Protein AF-A0A821NH03-F1 (afdb_monomer_lite)

Secondary structure (DSSP, 8-state):
-GGGEEEHHHHHHTT--HHHHHHTT--HHHHHHHHHHHHHTTT---TTSTT-EEE---TTEESTTS-EE--S-TT--HHHHHHHHHHTSPP-SS-------TTS----

pLDDT: mean 79.72, std 14.91, range [41.53, 97.06]

Radius of gyration: 18.98 Å; chains: 1; bounding box: 43×34×48 Å

Foldseek 3Di:
DVVFKDALQRCVVVVHALVVLVQQAHDPVLSVLSNVCNVCVVPDDDPPRRRDMQGRNHPQFYDRNSPDGDPDDRPADPVRVVCVVCVPPDPPPPDDPPPQPPPDDDDD

Sequence (108 aa):
MEDRRFSFKMLYEQNITSRQLLQWSATIDLAERYQIYIEHVEHLVSSLDDEELFYNCSWPWFGPFCQFSLDIPPDMSFSDIVTHTFRSKPLIVDGAMVTCYVHLQCGT

Structure (mmCIF, N/CA/C/O backbone):
data_AF-A0A821NH03-F1
#
_entry.id   AF-A0A821NH03-F1
#
loop_
_atom_site.group_PDB
_atom_site.id
_atom_site.type_symbol
_atom_site.label_atom_id
_atom_site.label_alt_id
_atom_site.label_comp_id
_atom_site.label_asym_id
_atom_site.label_entity_id
_atom_site.label_seq_id
_atom_site.pdbx_PDB_ins_code
_atom_site.Cartn_x
_atom_site.Cartn_y
_atom_site.Cartn_z
_atom_site.occupancy
_atom_site.B_iso_or_equiv
_atom_site.auth_seq_id
_atom_site.auth_comp_id
_atom_site.auth_asym_id
_atom_site.auth_atom_id
_atom_site.pdbx_PDB_model_num
ATOM 1 N N . MET A 1 1 ? -14.054 -2.233 -8.198 1.00 47.62 1 MET A N 1
ATOM 2 C CA . MET A 1 1 ? -13.019 -1.363 -7.587 1.00 47.62 1 MET A CA 1
ATOM 3 C C . MET A 1 1 ? -13.347 -1.012 -6.139 1.00 47.62 1 MET A C 1
ATOM 5 O O . MET A 1 1 ? -12.405 -0.822 -5.386 1.00 47.62 1 MET A O 1
ATOM 9 N N . GLU A 1 2 ? -14.620 -0.979 -5.722 1.00 57.25 2 GLU A N 1
ATOM 10 C CA . GLU A 1 2 ? -14.986 -0.747 -4.311 1.00 57.25 2 GLU A CA 1
ATOM 11 C C . GLU A 1 2 ? -14.517 -1.843 -3.342 1.00 57.25 2 GLU A C 1
ATOM 13 O O . GLU A 1 2 ? -14.162 -1.511 -2.218 1.00 57.25 2 GLU A 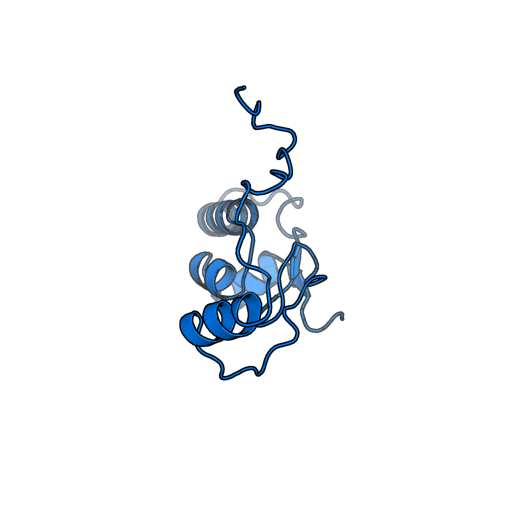O 1
ATOM 18 N N . ASP A 1 3 ? -14.368 -3.096 -3.788 1.00 67.56 3 ASP A N 1
ATOM 19 C CA . ASP A 1 3 ? -13.949 -4.229 -2.935 1.00 67.56 3 ASP A CA 1
ATOM 20 C C . ASP A 1 3 ? -12.517 -4.153 -2.365 1.00 67.56 3 ASP A C 1
ATOM 22 O O . ASP A 1 3 ? -12.097 -5.047 -1.636 1.00 67.56 3 ASP A O 1
ATOM 26 N N . ARG A 1 4 ? -11.729 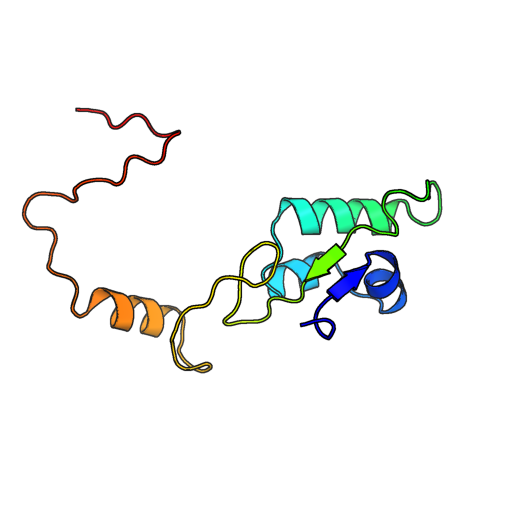-3.126 -2.710 1.00 84.06 4 ARG A N 1
ATOM 27 C CA . ARG A 1 4 ? -10.366 -2.932 -2.175 1.00 84.06 4 ARG A CA 1
ATOM 28 C C . ARG A 1 4 ? -10.222 -1.672 -1.332 1.00 84.06 4 ARG A C 1
ATOM 30 O O . ARG A 1 4 ? -9.104 -1.353 -0.947 1.00 84.06 4 ARG A O 1
ATOM 37 N N . ARG A 1 5 ? -11.308 -0.939 -1.095 1.00 92.50 5 ARG A N 1
ATOM 38 C CA . ARG A 1 5 ? -11.294 0.334 -0.376 1.00 92.50 5 ARG A CA 1
ATOM 39 C C . ARG A 1 5 ? -11.660 0.100 1.085 1.00 92.50 5 ARG A C 1
ATOM 41 O O . ARG A 1 5 ? -12.728 -0.429 1.370 1.00 92.50 5 ARG A O 1
ATOM 48 N N . PHE A 1 6 ? -10.808 0.558 1.987 1.00 93.38 6 PHE A N 1
ATOM 49 C CA . PHE A 1 6 ? -10.997 0.458 3.428 1.00 93.38 6 PHE A CA 1
ATOM 50 C C . PHE A 1 6 ? -10.776 1.826 4.056 1.00 93.38 6 PHE A C 1
ATOM 52 O O . PHE A 1 6 ? -9.869 2.541 3.641 1.00 93.38 6 PHE A O 1
ATOM 59 N N . SER A 1 7 ? -11.579 2.190 5.051 1.00 93.56 7 SER A N 1
ATOM 60 C CA . SER A 1 7 ? -11.240 3.321 5.913 1.00 93.56 7 SER A CA 1
ATOM 61 C C . SER A 1 7 ? -10.309 2.878 7.043 1.00 93.56 7 SER A C 1
ATOM 63 O O . SER A 1 7 ? -10.234 1.684 7.358 1.00 93.56 7 SER A O 1
ATOM 65 N N . PHE A 1 8 ? -9.623 3.820 7.688 1.00 93.12 8 PHE A N 1
ATOM 66 C CA . PHE A 1 8 ? -8.798 3.526 8.866 1.00 93.12 8 PHE A CA 1
ATOM 67 C C . PHE A 1 8 ? -9.598 2.844 9.976 1.00 93.12 8 PHE A C 1
ATOM 69 O O . PHE A 1 8 ? -9.142 1.847 10.537 1.00 93.12 8 PHE A O 1
ATOM 76 N N . LYS A 1 9 ? -10.841 3.279 10.201 1.00 91.75 9 LYS A N 1
ATOM 77 C CA . LYS A 1 9 ? -11.752 2.621 11.138 1.00 91.75 9 LYS A CA 1
ATOM 78 C C . LYS A 1 9 ? -12.008 1.153 10.783 1.00 91.75 9 LYS A C 1
ATOM 80 O O . LYS A 1 9 ? -11.888 0.287 11.644 1.00 91.75 9 LYS A O 1
ATOM 85 N N . MET A 1 10 ? -12.308 0.855 9.514 1.00 93.00 10 MET A N 1
ATOM 86 C CA . MET A 1 10 ? -12.536 -0.527 9.067 1.00 93.00 10 MET A CA 1
ATOM 87 C C . MET A 1 10 ? -11.300 -1.409 9.261 1.00 93.00 10 MET A C 1
ATOM 89 O O . MET A 1 10 ? -11.430 -2.573 9.636 1.00 93.00 10 MET A O 1
ATOM 93 N N . LEU A 1 11 ? -10.110 -0.870 8.984 1.00 94.19 11 LEU A N 1
ATOM 94 C CA . LEU A 1 11 ? -8.845 -1.577 9.182 1.00 94.19 11 LEU A CA 1
ATOM 95 C C . LEU A 1 11 ? -8.590 -1.852 10.669 1.00 94.19 11 LEU A C 1
ATOM 97 O O . LEU A 1 11 ? -8.198 -2.965 11.027 1.00 94.19 11 LEU A O 1
ATOM 101 N N . TYR A 1 12 ? -8.866 -0.870 11.526 1.00 93.44 12 TYR A N 1
ATOM 102 C CA . TYR A 1 12 ? -8.685 -0.979 12.968 1.00 93.44 12 TYR A CA 1
ATOM 103 C C . TYR A 1 12 ? -9.635 -2.008 13.587 1.00 93.44 12 TYR A C 1
ATOM 105 O O . TYR A 1 12 ? -9.190 -2.898 14.307 1.00 93.44 12 TYR A O 1
ATOM 113 N N . GLU A 1 13 ? -10.922 -1.970 13.225 1.00 93.25 13 GLU A N 1
ATOM 114 C CA . GLU A 1 13 ? -11.927 -2.956 13.657 1.00 93.25 13 GLU A CA 1
ATOM 115 C C . GLU A 1 13 ? -11.565 -4.392 13.230 1.00 93.25 13 GLU A C 1
ATOM 117 O O . GLU A 1 13 ? -11.940 -5.363 13.889 1.00 93.25 13 GLU A O 1
ATOM 122 N N . GLN A 1 14 ? -10.795 -4.536 12.148 1.00 95.19 14 GLN A N 1
ATOM 123 C CA . GLN A 1 14 ? -10.281 -5.814 11.648 1.00 95.19 14 GLN A CA 1
ATOM 124 C C . GLN A 1 14 ? -8.918 -6.209 12.242 1.00 95.19 14 GLN A C 1
ATOM 126 O O . GLN A 1 14 ? -8.351 -7.225 11.837 1.00 95.19 14 GLN A O 1
ATOM 131 N N . ASN A 1 15 ? -8.390 -5.449 13.208 1.00 96.25 15 ASN A N 1
ATOM 132 C CA . ASN A 1 15 ? -7.063 -5.640 13.805 1.00 96.25 15 ASN A CA 1
ATOM 133 C C . ASN A 1 15 ? -5.922 -5.646 12.773 1.00 96.25 15 ASN A C 1
ATOM 135 O O . ASN A 1 15 ? -4.928 -6.361 12.928 1.00 96.25 15 ASN A O 1
ATOM 139 N N . ILE A 1 16 ? -6.062 -4.865 11.700 1.00 96.19 16 ILE A N 1
ATOM 140 C CA . ILE A 1 16 ? -5.002 -4.703 10.711 1.00 96.19 16 ILE A CA 1
ATOM 141 C C . ILE A 1 16 ? -3.940 -3.757 11.262 1.00 96.19 16 ILE A C 1
ATOM 143 O O . ILE A 1 16 ? -4.239 -2.688 11.786 1.00 96.19 16 ILE A O 1
ATOM 147 N N . THR A 1 17 ? -2.678 -4.133 11.108 1.00 96.75 17 THR A N 1
ATOM 148 C CA . THR A 1 17 ? -1.520 -3.336 11.527 1.00 96.75 17 THR A CA 1
ATOM 149 C C . THR A 1 17 ? -0.995 -2.460 10.390 1.00 96.75 17 THR A C 1
ATOM 151 O O . THR A 1 17 ? -1.091 -2.819 9.215 1.00 96.75 17 THR A O 1
ATOM 154 N N . SER A 1 18 ? -0.338 -1.347 10.723 1.00 96.00 18 SER A N 1
ATOM 155 C CA . SER A 1 18 ? 0.404 -0.512 9.759 1.00 96.00 18 SER A CA 1
ATOM 156 C C . SER A 1 18 ? 1.428 -1.308 8.939 1.00 96.00 18 SER A C 1
ATOM 158 O O . SER A 1 18 ? 1.607 -1.075 7.743 1.00 96.00 18 SER A O 1
ATOM 160 N N . ARG A 1 19 ? 2.038 -2.337 9.537 1.00 97.06 19 ARG A N 1
ATOM 161 C CA . ARG A 1 19 ? 2.942 -3.258 8.838 1.00 97.06 19 ARG A CA 1
ATOM 162 C C . ARG A 1 19 ? 2.246 -4.050 7.729 1.00 97.06 19 ARG A C 1
ATOM 164 O O . ARG A 1 19 ? 2.860 -4.282 6.690 1.00 97.06 19 ARG A O 1
ATOM 171 N N . GLN A 1 20 ? 0.996 -4.469 7.926 1.00 95.88 20 GLN A N 1
ATOM 172 C CA . GLN A 1 20 ? 0.233 -5.164 6.883 1.00 95.88 20 GLN A CA 1
ATOM 173 C C . GLN A 1 20 ? -0.089 -4.233 5.711 1.00 95.88 20 GLN A C 1
ATOM 175 O O . GLN A 1 20 ? 0.003 -4.665 4.567 1.00 95.88 20 GLN A O 1
ATOM 180 N N . LEU A 1 21 ? -0.361 -2.948 5.964 1.00 95.12 21 LEU A N 1
ATOM 181 C CA . LEU A 1 21 ? -0.547 -1.957 4.895 1.00 95.12 21 LEU A CA 1
ATOM 182 C C . LEU A 1 21 ? 0.702 -1.861 4.007 1.00 95.12 21 LEU A C 1
ATOM 184 O O . LEU A 1 21 ? 0.582 -1.883 2.784 1.00 95.12 21 LEU A O 1
ATOM 188 N N . LEU A 1 22 ? 1.900 -1.842 4.600 1.00 93.38 22 LEU A N 1
ATOM 189 C CA . LEU A 1 22 ? 3.160 -1.860 3.842 1.00 93.38 22 LEU A CA 1
ATOM 190 C C . LEU A 1 22 ? 3.321 -3.138 3.003 1.00 93.38 22 LEU A C 1
ATOM 192 O O . LEU A 1 22 ? 3.794 -3.078 1.870 1.00 93.38 22 LEU A O 1
ATOM 196 N N . GLN A 1 23 ? 2.904 -4.295 3.526 1.00 92.25 23 GLN A N 1
ATOM 197 C CA . GLN A 1 23 ? 2.907 -5.557 2.771 1.00 92.25 23 GLN A CA 1
ATOM 198 C C . GLN A 1 23 ? 1.910 -5.550 1.603 1.00 92.25 23 GLN A C 1
ATOM 200 O O . GLN A 1 23 ? 2.114 -6.252 0.617 1.00 92.25 23 GLN A O 1
ATOM 205 N N . TRP A 1 24 ? 0.855 -4.744 1.701 1.00 92.56 24 TRP A N 1
ATOM 206 C CA . TRP A 1 24 ? -0.135 -4.503 0.650 1.00 92.56 24 TRP A CA 1
ATOM 207 C C . TRP A 1 24 ? 0.184 -3.268 -0.201 1.00 92.56 24 TRP A C 1
ATOM 209 O O . TRP A 1 24 ? -0.713 -2.665 -0.792 1.00 92.56 24 TRP A O 1
ATOM 219 N N . SER A 1 25 ? 1.463 -2.895 -0.259 1.00 91.06 25 SER A N 1
ATOM 220 C CA . SER A 1 25 ? 1.989 -1.831 -1.116 1.00 91.06 25 SER A CA 1
ATOM 221 C C . SER A 1 25 ? 1.437 -0.428 -0.816 1.00 91.06 25 SER A C 1
ATOM 223 O O . SER A 1 25 ? 1.412 0.425 -1.708 1.00 91.06 25 SER A O 1
ATOM 225 N N . ALA A 1 26 ? 1.005 -0.162 0.423 1.00 92.12 26 ALA A N 1
ATOM 226 C CA . ALA A 1 26 ? 0.720 1.200 0.875 1.00 92.12 26 ALA A CA 1
ATOM 227 C C . ALA A 1 26 ? 1.977 2.080 0.805 1.00 92.12 26 ALA A C 1
ATOM 229 O O . ALA A 1 26 ? 3.104 1.601 0.957 1.00 92.12 26 ALA A O 1
ATOM 230 N N . THR A 1 27 ? 1.788 3.390 0.633 1.00 91.69 27 THR A N 1
ATOM 231 C CA . THR A 1 27 ? 2.887 4.345 0.816 1.00 91.69 27 THR A CA 1
ATOM 232 C C . THR A 1 27 ? 3.302 4.402 2.286 1.00 91.69 27 THR A C 1
ATOM 234 O O . THR A 1 27 ? 2.482 4.176 3.178 1.00 91.69 27 THR A O 1
ATOM 237 N N . ILE A 1 28 ? 4.573 4.735 2.533 1.00 93.44 28 ILE A N 1
ATOM 238 C CA . ILE A 1 28 ? 5.109 4.898 3.893 1.00 93.44 28 ILE A CA 1
ATOM 239 C C . ILE A 1 28 ? 4.275 5.929 4.658 1.00 93.44 28 ILE A C 1
ATOM 241 O O . ILE A 1 28 ? 3.745 5.601 5.713 1.00 93.44 28 ILE A O 1
ATOM 245 N N . ASP A 1 29 ? 4.035 7.099 4.061 1.00 93.19 29 ASP A N 1
ATOM 246 C CA . ASP A 1 29 ? 3.243 8.166 4.679 1.00 93.19 29 ASP A CA 1
ATOM 247 C C . ASP A 1 29 ? 1.837 7.703 5.109 1.00 93.19 29 ASP A C 1
ATOM 249 O O . ASP A 1 29 ? 1.336 8.126 6.148 1.00 93.19 29 ASP A O 1
ATOM 253 N N . LEU A 1 30 ? 1.172 6.848 4.317 1.00 93.25 30 LEU A N 1
ATOM 254 C CA . LEU A 1 30 ? -0.164 6.335 4.647 1.00 93.25 30 LEU A CA 1
ATOM 255 C C . LEU A 1 30 ? -0.103 5.335 5.807 1.00 93.25 30 LEU A C 1
ATOM 257 O O . LEU A 1 30 ? -0.939 5.377 6.706 1.00 93.25 30 LEU A O 1
ATOM 261 N N . ALA A 1 31 ? 0.889 4.443 5.796 1.00 95.19 31 ALA A N 1
ATOM 262 C CA . ALA A 1 31 ? 1.089 3.483 6.875 1.00 95.19 31 ALA A CA 1
ATOM 263 C C . ALA A 1 31 ? 1.452 4.177 8.199 1.00 95.19 31 ALA A C 1
ATOM 265 O O . ALA A 1 31 ? 0.984 3.752 9.254 1.00 95.19 31 ALA A O 1
ATOM 266 N N . GLU A 1 32 ? 2.238 5.255 8.148 1.00 94.69 32 GLU A N 1
ATOM 267 C CA . GLU A 1 32 ? 2.580 6.083 9.308 1.00 94.69 32 GLU A CA 1
ATOM 268 C C . GLU A 1 32 ? 1.355 6.808 9.872 1.00 94.69 32 GLU A C 1
ATOM 270 O O . GLU A 1 32 ? 1.114 6.742 11.076 1.00 94.69 32 GLU A O 1
ATOM 275 N N . ARG A 1 33 ? 0.525 7.428 9.024 1.00 93.19 33 ARG A N 1
ATOM 276 C CA . ARG A 1 33 ? -0.740 8.035 9.477 1.00 93.19 33 ARG A CA 1
ATOM 277 C C . ARG A 1 33 ? -1.681 7.012 10.099 1.00 93.19 33 ARG A C 1
ATOM 279 O O . ARG A 1 33 ? -2.263 7.281 11.145 1.00 93.19 33 ARG A O 1
ATOM 286 N N . TYR A 1 34 ? -1.771 5.816 9.521 1.00 94.19 34 TYR A N 1
ATOM 287 C CA . TYR A 1 34 ? -2.563 4.742 10.110 1.00 94.19 34 TYR A CA 1
ATOM 288 C C . TYR A 1 34 ? -1.993 4.258 11.455 1.00 94.19 34 TYR A C 1
ATOM 290 O O . TYR A 1 34 ? -2.750 3.957 12.374 1.00 94.19 34 TYR A O 1
ATOM 298 N N . GLN A 1 35 ? -0.666 4.226 11.620 1.00 94.94 35 GLN A N 1
ATOM 299 C CA . GLN A 1 35 ? -0.045 3.929 12.915 1.00 94.94 35 GLN A CA 1
ATOM 300 C C . GLN A 1 35 ? -0.410 4.988 13.966 1.00 94.94 35 GLN A C 1
ATOM 302 O O . GLN A 1 35 ? -0.805 4.631 15.075 1.00 94.94 35 GLN A O 1
ATOM 307 N N . ILE A 1 36 ? -0.344 6.272 13.600 1.00 92.44 36 ILE A N 1
ATOM 308 C CA . ILE A 1 36 ? -0.767 7.382 14.465 1.00 92.44 36 ILE A CA 1
ATOM 309 C C . ILE A 1 36 ? -2.247 7.229 14.835 1.00 92.44 36 ILE A C 1
ATOM 311 O O . ILE A 1 36 ? -2.587 7.364 16.009 1.00 92.44 36 ILE A O 1
ATOM 315 N N . TYR A 1 37 ? -3.109 6.890 13.870 1.00 91.50 37 TYR A N 1
ATOM 316 C CA . TYR A 1 37 ? -4.527 6.619 14.111 1.00 91.50 37 TYR A CA 1
ATOM 317 C C . TYR A 1 37 ? -4.720 5.526 15.170 1.00 91.50 37 TYR A C 1
ATOM 319 O O . TYR A 1 37 ? -5.386 5.770 16.172 1.00 91.50 37 TYR A O 1
ATOM 327 N N . ILE A 1 38 ? -4.081 4.359 15.005 1.00 92.38 38 ILE A N 1
ATOM 328 C CA . ILE A 1 38 ? -4.161 3.243 15.965 1.00 92.38 38 ILE A CA 1
ATOM 329 C C . ILE A 1 38 ? -3.761 3.690 17.382 1.00 92.38 38 ILE A C 1
ATOM 331 O O . ILE A 1 38 ? -4.409 3.307 18.352 1.00 92.38 38 ILE A O 1
ATOM 335 N N . GLU A 1 39 ? -2.700 4.490 17.510 1.00 91.00 39 GLU A N 1
ATOM 336 C CA . GLU A 1 39 ? -2.166 4.942 18.804 1.00 91.00 39 GLU A CA 1
ATOM 337 C C . GLU A 1 39 ? -3.059 5.970 19.517 1.00 91.00 39 GLU A C 1
ATOM 339 O O . GLU A 1 39 ? -3.007 6.080 20.742 1.00 91.00 39 GLU A O 1
ATOM 344 N N . HIS A 1 40 ? -3.880 6.717 18.773 1.00 86.56 40 HIS A N 1
ATOM 345 C CA . HIS A 1 40 ? -4.650 7.849 19.301 1.00 86.56 40 HIS A CA 1
ATOM 346 C C . HIS A 1 40 ? -6.170 7.643 19.259 1.00 86.56 40 HIS A C 1
ATOM 348 O O . HIS A 1 40 ? -6.903 8.482 19.790 1.00 86.56 40 HIS A O 1
ATOM 354 N N . VAL A 1 41 ? -6.654 6.529 18.697 1.00 78.94 41 VAL A N 1
ATOM 355 C CA . VAL A 1 41 ? -8.089 6.243 18.515 1.00 78.94 41 VAL A CA 1
ATOM 356 C C . VAL A 1 41 ? -8.891 6.252 19.826 1.00 78.94 41 VAL A C 1
ATOM 358 O O . VAL A 1 41 ? -10.065 6.609 19.836 1.00 78.94 41 VAL A O 1
ATOM 361 N N . GLU A 1 42 ? -8.267 5.929 20.963 1.00 70.12 42 GLU A N 1
ATOM 362 C CA . GLU A 1 42 ? -8.930 5.956 22.279 1.00 70.12 42 GLU A CA 1
ATOM 363 C C . GLU A 1 42 ? -8.983 7.360 22.909 1.00 70.12 42 GLU A C 1
ATOM 365 O O . GLU A 1 42 ? -9.785 7.609 23.812 1.00 70.12 42 GLU A O 1
ATOM 370 N N . HIS A 1 43 ? -8.140 8.289 22.449 1.00 66.75 43 HIS A N 1
ATOM 371 C CA . HIS A 1 43 ? -7.904 9.568 23.120 1.00 66.75 43 HIS A CA 1
ATOM 372 C C . HIS A 1 43 ? -8.345 10.793 22.311 1.00 66.75 43 HIS A C 1
ATOM 374 O O . HIS A 1 43 ? -8.724 11.800 22.911 1.00 66.75 43 HIS A O 1
ATOM 380 N N . LEU A 1 44 ? -8.312 10.736 20.976 1.00 60.03 44 LEU A N 1
ATOM 381 C CA . LEU A 1 44 ? -8.531 11.886 20.096 1.00 60.03 44 LEU A CA 1
ATOM 382 C C . LEU A 1 44 ? -9.031 11.427 18.719 1.00 60.03 44 LEU A C 1
ATOM 384 O O . LEU A 1 44 ? -8.261 11.377 17.767 1.00 60.03 44 LEU A O 1
ATOM 388 N N . VAL A 1 45 ? -10.327 11.152 18.569 1.00 55.66 45 VAL A N 1
ATOM 389 C CA . VAL A 1 45 ? -10.916 11.017 17.227 1.00 55.66 45 VAL A CA 1
ATOM 390 C C . VAL A 1 45 ? -11.737 12.260 16.936 1.00 55.66 45 VAL A C 1
ATOM 392 O O . VAL A 1 45 ? -12.931 12.348 17.219 1.00 55.66 45 VAL A O 1
ATOM 395 N N . SER A 1 46 ? -11.061 13.268 16.386 1.00 53.75 46 SER A N 1
ATOM 396 C CA . SER A 1 46 ? -11.755 14.190 15.495 1.00 53.75 46 SER A CA 1
ATOM 397 C C . SER A 1 46 ? -12.116 13.395 14.239 1.00 53.75 46 SER A C 1
ATOM 399 O O . SER A 1 46 ? -11.299 12.627 13.739 1.00 53.75 46 SER A O 1
ATOM 401 N N . SER A 1 47 ? -13.330 13.573 13.733 1.00 56.69 47 SER A N 1
ATOM 402 C CA . SER A 1 47 ? -13.948 12.828 12.625 1.00 56.69 47 SER A CA 1
ATOM 403 C C . SER A 1 47 ? -13.212 12.870 11.272 1.00 56.69 47 SER A C 1
ATOM 405 O O . SER A 1 47 ? -13.781 12.455 10.269 1.00 56.69 47 SER A O 1
ATOM 407 N N . LEU A 1 48 ? -12.011 13.447 11.197 1.00 56.78 48 LEU A N 1
ATOM 408 C CA . LEU A 1 48 ? -11.271 13.662 9.953 1.00 56.78 48 LEU A CA 1
ATOM 409 C C . LEU A 1 48 ? -10.402 12.460 9.552 1.00 56.78 48 LEU A C 1
ATOM 411 O O . LEU A 1 48 ? -10.314 12.182 8.361 1.00 56.78 48 LEU A O 1
ATOM 415 N N . ASP A 1 49 ? -9.825 11.727 10.511 1.00 62.19 49 ASP A N 1
ATOM 416 C CA . ASP A 1 49 ? -8.939 10.584 10.216 1.00 62.19 49 ASP A CA 1
ATOM 417 C C . ASP A 1 49 ? -9.703 9.255 10.058 1.00 62.19 49 ASP A C 1
ATOM 419 O O . ASP A 1 49 ? -9.231 8.340 9.386 1.00 62.19 49 ASP A O 1
ATOM 423 N N . ASP A 1 50 ? -10.919 9.155 10.609 1.00 66.62 50 ASP A N 1
ATOM 424 C CA . ASP A 1 50 ? -11.784 7.969 10.475 1.00 66.62 50 ASP A CA 1
ATOM 425 C C . ASP A 1 50 ? -12.136 7.647 9.015 1.00 66.62 50 ASP A C 1
ATOM 427 O O . ASP A 1 50 ? -12.351 6.483 8.666 1.00 66.62 50 ASP A O 1
ATOM 431 N N . GLU A 1 51 ? -12.198 8.681 8.174 1.00 75.88 51 GLU A N 1
ATOM 432 C CA . GLU A 1 51 ? -12.576 8.606 6.762 1.00 75.88 51 GLU A CA 1
ATOM 433 C C . GLU A 1 51 ? -11.354 8.540 5.831 1.00 75.88 51 GLU A C 1
ATOM 435 O O . GLU A 1 51 ? -11.524 8.494 4.609 1.00 75.88 51 GLU A O 1
ATOM 440 N N . GLU A 1 52 ? -10.118 8.525 6.360 1.00 88.75 52 GLU A N 1
ATOM 441 C CA . GLU A 1 52 ? -8.944 8.343 5.506 1.00 88.75 52 GLU A CA 1
ATOM 442 C C . GLU A 1 52 ? -8.984 6.953 4.855 1.00 88.75 52 GLU A C 1
ATOM 444 O O . GLU A 1 52 ? -9.208 5.923 5.500 1.00 88.75 52 GLU A O 1
ATOM 449 N N . LEU A 1 53 ? -8.808 6.942 3.531 1.00 92.12 53 LEU A N 1
ATOM 450 C CA . LEU A 1 53 ? -9.006 5.766 2.699 1.00 92.12 53 LEU A CA 1
ATOM 451 C C . LEU A 1 53 ? -7.681 5.098 2.347 1.00 92.12 53 LEU A C 1
ATOM 453 O O . LEU A 1 53 ? -6.753 5.714 1.826 1.00 92.12 53 LEU A O 1
ATOM 457 N N . PHE A 1 54 ? -7.666 3.786 2.516 1.00 93.12 54 PHE A N 1
ATOM 458 C CA . PHE A 1 54 ? -6.648 2.879 2.029 1.00 93.12 54 PHE A CA 1
ATOM 459 C C . PHE A 1 54 ? -7.213 2.012 0.901 1.00 93.12 54 PHE A C 1
ATOM 461 O O . PHE A 1 54 ? -8.322 1.480 0.992 1.00 93.12 54 PHE A O 1
ATOM 468 N N . TYR A 1 55 ? -6.421 1.832 -0.155 1.00 94.00 55 TYR A N 1
ATOM 469 C CA . TYR A 1 55 ? -6.698 0.860 -1.204 1.00 94.00 55 TYR A CA 1
ATOM 470 C C . TYR A 1 55 ? -5.745 -0.323 -1.054 1.00 94.00 55 TYR A C 1
ATOM 472 O O . TYR A 1 55 ? -4.531 -0.153 -1.129 1.00 94.00 55 TYR A O 1
ATOM 480 N N . ASN A 1 56 ? -6.285 -1.528 -0.864 1.00 92.81 56 ASN A N 1
ATOM 481 C CA . ASN A 1 56 ? -5.485 -2.745 -0.789 1.00 92.81 56 ASN A CA 1
ATOM 482 C C . ASN A 1 56 ? -4.908 -3.079 -2.170 1.00 92.81 56 ASN A C 1
ATOM 484 O O . ASN A 1 56 ? -5.551 -3.719 -3.011 1.00 92.81 56 ASN A O 1
ATOM 488 N N . CYS A 1 57 ? -3.674 -2.630 -2.382 1.00 88.94 57 CYS A N 1
ATOM 489 C CA . CYS A 1 57 ? -2.884 -2.866 -3.578 1.00 88.94 57 CYS A CA 1
ATOM 490 C C . CYS A 1 57 ? -1.940 -4.043 -3.355 1.00 88.94 57 CYS A C 1
ATOM 492 O O . CYS A 1 57 ? -0.724 -3.948 -3.513 1.00 88.94 57 CYS A O 1
ATOM 494 N N . SER A 1 58 ? -2.512 -5.183 -2.972 1.00 86.19 58 SER A N 1
ATOM 495 C CA . SER A 1 58 ? -1.753 -6.426 -2.964 1.00 86.19 58 SER A CA 1
ATOM 496 C C . SER A 1 58 ? -1.160 -6.685 -4.350 1.00 86.19 58 SER A C 1
ATOM 498 O O . SER A 1 58 ? -1.753 -6.360 -5.388 1.00 86.19 58 SER A O 1
ATOM 500 N N . TRP A 1 59 ? 0.035 -7.267 -4.337 1.00 81.31 59 TRP A N 1
ATOM 501 C CA . TRP A 1 59 ? 0.804 -7.609 -5.524 1.00 81.31 59 TRP A CA 1
ATOM 502 C C . TRP A 1 59 ? -0.077 -8.272 -6.611 1.00 81.31 59 TRP A C 1
ATOM 504 O O . TRP A 1 59 ? -0.870 -9.155 -6.271 1.00 81.31 59 TRP A O 1
ATOM 514 N N . PRO A 1 60 ? 0.002 -7.859 -7.897 1.00 84.25 60 PRO A N 1
ATOM 515 C CA . PRO A 1 60 ? 1.011 -6.992 -8.516 1.00 84.25 60 PRO A CA 1
ATOM 516 C C . PRO A 1 60 ? 0.680 -5.497 -8.592 1.00 84.25 60 PRO A C 1
ATOM 518 O O . PRO A 1 60 ? 1.342 -4.758 -9.323 1.00 84.25 60 PRO A O 1
ATOM 521 N N . TRP A 1 61 ? -0.353 -5.042 -7.884 1.00 87.75 61 TRP A N 1
ATOM 522 C CA . TRP A 1 61 ? -0.821 -3.662 -7.979 1.00 8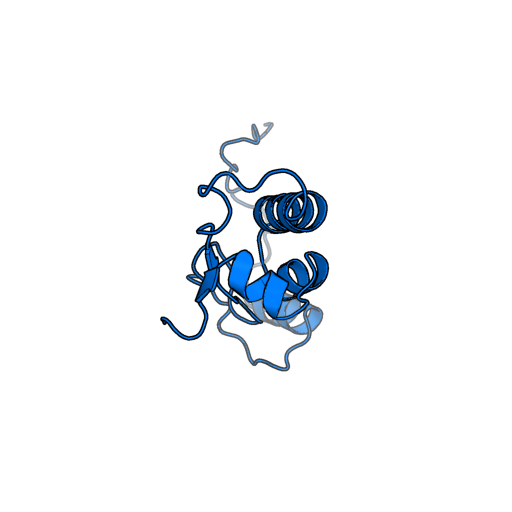7.75 61 TRP A CA 1
ATOM 523 C C . TRP A 1 61 ? -0.082 -2.739 -7.012 1.00 87.75 61 TRP A C 1
ATOM 525 O O . TRP A 1 61 ? 0.323 -3.154 -5.935 1.00 87.75 61 TRP A O 1
ATOM 535 N N . PHE A 1 62 ? 0.074 -1.471 -7.378 1.00 87.12 62 PHE A N 1
ATOM 536 C CA . PHE A 1 62 ? 0.662 -0.446 -6.522 1.00 87.12 62 PHE A CA 1
ATOM 537 C C . PHE A 1 62 ? 0.170 0.958 -6.899 1.00 87.12 62 PHE A C 1
ATOM 539 O O . PHE A 1 62 ? -0.482 1.173 -7.926 1.00 87.12 62 PHE A O 1
ATOM 546 N N . GLY A 1 63 ? 0.494 1.925 -6.042 1.00 86.44 63 GLY A N 1
ATOM 547 C CA . GLY A 1 63 ? 0.092 3.323 -6.169 1.00 86.44 63 GLY A CA 1
ATOM 548 C C . GLY A 1 63 ? -1.114 3.686 -5.290 1.00 86.44 63 GLY A C 1
ATOM 549 O O . GLY A 1 63 ? -1.804 2.793 -4.804 1.00 86.44 63 GLY A O 1
ATOM 550 N N . PRO A 1 64 ? -1.387 4.992 -5.092 1.00 85.81 64 PRO A N 1
ATOM 551 C CA . PRO A 1 64 ? -2.433 5.483 -4.184 1.00 85.81 64 PRO A CA 1
ATOM 552 C C . PRO A 1 64 ? -3.838 4.895 -4.388 1.00 85.81 64 PRO A C 1
ATOM 554 O O . PRO A 1 64 ? -4.620 4.827 -3.447 1.00 85.81 64 PRO A O 1
ATOM 557 N N . PHE A 1 65 ? -4.157 4.474 -5.612 1.00 90.00 65 PHE A N 1
ATOM 558 C CA . PHE A 1 65 ? -5.453 3.926 -6.015 1.00 90.00 65 PHE A CA 1
ATOM 559 C C . PHE A 1 65 ? -5.310 2.564 -6.709 1.00 90.00 65 PHE A C 1
ATOM 561 O O . PHE A 1 65 ? -6.171 2.176 -7.499 1.00 90.00 65 PHE A O 1
ATOM 568 N N . CYS A 1 66 ? -4.201 1.853 -6.471 1.00 89.88 66 CYS A N 1
ATOM 569 C CA . CYS A 1 66 ? -3.839 0.621 -7.178 1.00 89.88 66 CYS A CA 1
ATOM 570 C C . CYS A 1 66 ? -3.829 0.783 -8.707 1.00 89.88 66 CYS A C 1
ATOM 572 O O . CYS A 1 66 ? -4.201 -0.136 -9.434 1.00 89.88 66 CYS A O 1
ATOM 574 N N . GLN A 1 67 ? -3.470 1.970 -9.201 1.00 89.06 67 GLN A N 1
ATOM 575 C CA . GLN A 1 67 ? -3.585 2.314 -10.618 1.00 89.06 67 GLN A CA 1
ATOM 576 C C . GLN A 1 67 ? -2.433 1.784 -11.479 1.00 89.06 67 GLN A C 1
ATOM 578 O O . GLN A 1 67 ? -2.504 1.855 -12.704 1.00 89.06 67 GLN A O 1
ATOM 583 N N . PHE A 1 68 ? -1.370 1.279 -10.855 1.00 86.56 68 PHE A N 1
ATOM 584 C CA . PHE A 1 68 ? -0.217 0.725 -11.548 1.00 86.56 68 PHE A CA 1
ATOM 585 C C . PHE A 1 68 ? -0.092 -0.764 -11.248 1.00 86.56 68 PHE A C 1
ATOM 587 O O . PHE A 1 68 ? -0.379 -1.211 -10.139 1.00 86.56 68 PHE A O 1
ATOM 594 N N . SER A 1 69 ? 0.362 -1.528 -12.231 1.00 85.75 69 SER A N 1
ATOM 595 C CA . SER A 1 69 ? 0.760 -2.919 -12.062 1.00 85.75 69 SER A CA 1
ATOM 596 C C . SER A 1 69 ? 1.928 -3.236 -12.972 1.00 85.75 69 SER A C 1
ATOM 598 O O . SER A 1 69 ? 2.200 -2.531 -13.947 1.00 85.75 69 SER A O 1
ATOM 600 N N . LEU A 1 70 ? 2.637 -4.301 -12.628 1.00 77.81 70 LEU A N 1
ATOM 601 C CA . LEU A 1 70 ? 3.583 -4.918 -13.537 1.00 77.81 70 LEU A CA 1
ATOM 602 C C . LEU A 1 70 ? 2.848 -6.044 -14.280 1.00 77.81 70 LEU A C 1
ATOM 604 O O . LEU A 1 70 ? 2.203 -6.882 -13.649 1.00 77.81 70 LEU A O 1
ATOM 608 N N . ASP A 1 71 ? 2.930 -6.046 -15.612 1.00 75.94 71 ASP A N 1
ATOM 609 C CA . ASP A 1 71 ? 2.377 -7.107 -16.466 1.00 75.94 71 ASP A CA 1
ATOM 610 C C . ASP A 1 71 ? 3.315 -8.320 -16.456 1.00 75.94 71 ASP A C 1
ATOM 612 O O . ASP A 1 71 ? 4.138 -8.528 -17.346 1.00 75.94 71 ASP A O 1
ATOM 616 N N . ILE A 1 72 ? 3.272 -9.055 -15.350 1.00 75.19 72 ILE A N 1
ATOM 617 C CA . ILE A 1 72 ? 4.159 -10.178 -15.058 1.00 75.19 72 ILE A CA 1
ATOM 618 C C . ILE A 1 72 ? 3.385 -11.295 -14.355 1.00 75.19 72 ILE A C 1
ATOM 620 O O . ILE A 1 72 ? 2.418 -11.024 -13.638 1.00 75.19 72 ILE A O 1
ATOM 624 N N . PRO A 1 73 ? 3.812 -12.560 -14.523 1.00 77.44 73 PRO A N 1
ATOM 625 C CA . PRO A 1 73 ? 3.202 -13.684 -13.828 1.00 77.44 73 PRO A CA 1
ATOM 626 C C . PRO A 1 73 ? 3.226 -13.496 -12.300 1.00 77.44 73 PRO A C 1
ATOM 628 O O . PRO A 1 73 ? 4.253 -13.070 -11.763 1.00 77.44 73 PRO A O 1
ATOM 631 N N . PRO A 1 74 ? 2.138 -13.845 -11.589 1.00 71.38 74 PRO A N 1
ATOM 632 C CA . PRO A 1 74 ? 1.992 -13.590 -10.151 1.00 71.38 74 PRO A CA 1
ATOM 633 C C . PRO A 1 74 ? 3.046 -14.306 -9.296 1.00 71.38 74 PRO A C 1
ATOM 635 O O . PRO A 1 74 ? 3.423 -13.802 -8.241 1.00 71.38 74 PRO A O 1
ATOM 638 N N . ASP A 1 75 ? 3.560 -15.436 -9.784 1.00 80.31 75 ASP A N 1
ATOM 639 C CA . ASP A 1 75 ? 4.482 -16.313 -9.053 1.00 80.31 75 ASP A CA 1
ATOM 640 C C . ASP A 1 75 ? 5.961 -16.034 -9.380 1.00 80.31 75 ASP A C 1
ATOM 642 O O . ASP A 1 75 ? 6.855 -16.782 -8.982 1.00 80.31 75 ASP A O 1
ATOM 646 N N . MET A 1 76 ? 6.237 -14.978 -10.150 1.00 82.31 76 MET A N 1
ATOM 647 C CA . MET A 1 76 ? 7.590 -14.632 -10.567 1.00 82.31 76 MET A CA 1
ATOM 648 C C . MET A 1 76 ? 8.359 -13.990 -9.404 1.00 82.31 76 MET A C 1
ATOM 650 O O . MET A 1 76 ? 7.889 -13.034 -8.785 1.00 82.31 76 MET A O 1
ATOM 654 N N . SER A 1 77 ? 9.565 -14.488 -9.107 1.00 83.75 77 SER A N 1
ATOM 655 C CA . SER A 1 77 ? 10.403 -13.879 -8.071 1.00 83.75 77 SER A CA 1
ATOM 656 C C . SER A 1 77 ? 10.843 -12.472 -8.484 1.00 83.75 77 SER A C 1
ATOM 658 O O . SER A 1 77 ? 10.979 -12.179 -9.671 1.00 83.75 77 SER A O 1
ATOM 660 N N . PHE A 1 78 ? 11.156 -11.600 -7.521 1.00 79.00 78 PHE A N 1
ATOM 661 C CA . PHE A 1 78 ? 11.703 -10.272 -7.832 1.00 79.00 78 PHE A CA 1
ATOM 662 C C . PHE A 1 78 ? 12.938 -10.340 -8.751 1.00 79.00 78 PHE A C 1
ATOM 664 O O . PHE A 1 78 ? 13.060 -9.555 -9.688 1.00 79.00 78 PHE A O 1
ATOM 671 N N . SER A 1 79 ? 13.820 -11.321 -8.535 1.00 84.25 79 SER A N 1
ATOM 672 C CA . SER A 1 79 ? 15.000 -11.542 -9.382 1.00 84.25 79 SER A CA 1
ATOM 673 C C . SER A 1 79 ? 14.622 -11.888 -10.825 1.00 84.25 79 SER A C 1
ATOM 675 O O . SER A 1 79 ? 15.234 -11.387 -11.773 1.00 84.25 79 SER A O 1
ATOM 677 N N . ASP A 1 80 ? 13.600 -12.722 -11.004 1.00 86.38 80 ASP A N 1
ATOM 678 C CA . ASP A 1 80 ? 13.105 -13.101 -12.325 1.00 86.38 80 ASP A CA 1
ATOM 679 C C . ASP A 1 80 ? 12.418 -11.923 -13.014 1.00 86.38 80 ASP A C 1
ATOM 681 O O . ASP A 1 80 ? 12.619 -11.729 -14.209 1.00 86.38 80 ASP A O 1
ATOM 685 N N . ILE A 1 81 ? 11.692 -11.086 -12.266 1.00 82.44 81 ILE A N 1
ATOM 686 C CA . ILE A 1 81 ? 11.074 -9.856 -12.779 1.00 82.44 81 ILE A CA 1
ATOM 687 C C . ILE A 1 81 ? 12.146 -8.910 -13.312 1.00 82.44 81 ILE A C 1
ATOM 689 O O . ILE A 1 81 ? 12.036 -8.428 -14.442 1.00 82.44 81 ILE A O 1
ATOM 693 N N . VAL A 1 82 ? 13.200 -8.661 -12.528 1.00 82.62 82 VAL A N 1
ATOM 694 C CA . VAL A 1 82 ? 14.331 -7.823 -12.951 1.00 82.62 82 VAL A CA 1
ATOM 695 C C . VAL A 1 82 ? 14.976 -8.429 -14.195 1.00 82.62 82 VAL A C 1
ATOM 697 O O . VAL A 1 82 ? 15.107 -7.759 -15.218 1.00 82.62 82 VAL A O 1
ATOM 700 N N . THR A 1 83 ? 15.306 -9.717 -14.162 1.00 85.31 83 THR A N 1
ATOM 701 C CA . THR A 1 83 ? 15.937 -10.391 -15.302 1.00 85.31 83 THR A CA 1
ATOM 702 C C . THR A 1 83 ? 15.066 -10.300 -16.552 1.00 85.31 83 THR A C 1
ATOM 704 O O . THR A 1 83 ? 15.548 -9.876 -17.597 1.00 85.31 83 THR A O 1
ATOM 707 N N . HIS A 1 84 ? 13.778 -10.634 -16.456 1.00 82.75 84 HIS A N 1
ATOM 708 C CA . HIS A 1 84 ? 12.825 -10.583 -17.562 1.00 82.75 84 HIS A CA 1
ATOM 709 C C . HIS A 1 84 ? 12.697 -9.168 -18.138 1.00 82.75 84 HIS A C 1
ATOM 711 O O . HIS A 1 84 ? 12.814 -8.983 -19.348 1.00 82.75 84 HIS A O 1
ATOM 717 N N . THR A 1 85 ? 12.541 -8.165 -17.270 1.00 78.75 85 THR A N 1
ATOM 718 C CA . THR A 1 85 ? 12.364 -6.754 -17.651 1.00 78.75 85 THR A CA 1
ATOM 719 C C . THR A 1 85 ? 13.579 -6.187 -18.384 1.00 78.75 85 THR A C 1
ATOM 721 O O . THR A 1 85 ? 13.427 -5.339 -19.266 1.00 78.75 85 THR A O 1
ATOM 724 N N . PHE A 1 86 ? 14.790 -6.616 -18.019 1.00 79.69 86 PHE A N 1
ATOM 725 C CA . PHE A 1 86 ? 16.032 -6.071 -18.570 1.00 79.69 86 PHE A CA 1
ATOM 726 C C . PHE A 1 86 ? 16.687 -6.959 -19.636 1.00 79.69 86 PHE A C 1
ATOM 728 O O . PHE A 1 86 ? 17.564 -6.478 -20.347 1.00 79.69 86 PHE A O 1
ATOM 735 N N . ARG A 1 87 ? 16.241 -8.209 -19.829 1.00 83.25 87 ARG A N 1
ATOM 736 C CA . ARG A 1 87 ? 16.841 -9.162 -20.784 1.00 83.25 87 ARG A CA 1
ATOM 737 C C . ARG A 1 87 ? 16.868 -8.670 -22.232 1.00 83.25 87 ARG A C 1
ATOM 739 O O . ARG A 1 87 ? 17.802 -8.993 -22.957 1.00 83.25 87 ARG A O 1
ATOM 746 N N . SER A 1 88 ? 15.838 -7.949 -22.667 1.00 74.62 88 SER A N 1
ATOM 747 C CA . SER A 1 88 ? 15.711 -7.423 -24.034 1.00 74.62 88 SER A CA 1
ATOM 748 C C . SER A 1 88 ? 16.054 -5.939 -24.145 1.00 74.62 88 SER A C 1
ATOM 750 O O . SER A 1 88 ? 16.040 -5.390 -25.249 1.00 74.62 88 SER A O 1
ATOM 752 N N . LYS A 1 89 ? 16.352 -5.272 -23.022 1.00 74.56 89 LYS A N 1
ATOM 753 C CA . LYS A 1 89 ? 16.722 -3.861 -23.049 1.00 74.56 89 LYS A CA 1
ATOM 754 C C . LYS A 1 89 ? 18.149 -3.738 -23.583 1.00 74.56 89 LYS A C 1
ATOM 756 O O . LYS A 1 89 ? 19.026 -4.473 -23.128 1.00 74.56 89 LYS A O 1
ATOM 761 N N . PRO A 1 90 ? 18.393 -2.842 -24.554 1.00 71.94 90 PRO A N 1
ATOM 762 C CA . PRO A 1 90 ? 19.729 -2.650 -25.090 1.00 71.94 90 PRO A CA 1
ATOM 763 C C . PRO A 1 90 ? 20.677 -2.252 -23.959 1.00 71.94 90 PRO A C 1
ATOM 765 O O . PRO A 1 90 ? 20.315 -1.464 -23.080 1.00 71.94 90 PRO A O 1
ATOM 768 N N . LEU A 1 91 ? 21.890 -2.809 -23.987 1.00 68.00 91 LEU A N 1
ATOM 769 C CA . LEU A 1 91 ? 22.952 -2.360 -23.101 1.00 68.00 91 LEU A CA 1
ATOM 770 C C . LEU A 1 91 ? 23.161 -0.868 -23.332 1.00 68.00 91 LEU A C 1
ATOM 772 O O . LEU A 1 91 ? 23.208 -0.387 -24.463 1.00 68.00 91 LEU A O 1
ATOM 776 N N . ILE A 1 92 ? 23.263 -0.141 -22.234 1.00 66.44 92 ILE A N 1
ATOM 777 C CA . ILE A 1 92 ? 23.521 1.283 -22.259 1.00 66.44 92 ILE A CA 1
ATOM 778 C C . ILE A 1 92 ? 25.027 1.452 -22.492 1.00 66.44 92 ILE A C 1
ATOM 780 O O . ILE A 1 92 ? 25.806 1.466 -21.544 1.00 66.44 92 ILE A O 1
ATOM 784 N N . VAL A 1 93 ? 25.435 1.474 -23.763 1.00 61.66 93 VAL A N 1
ATOM 785 C CA . VAL A 1 93 ? 26.855 1.505 -24.163 1.00 61.66 93 VAL A CA 1
ATOM 786 C C . VAL A 1 93 ? 27.450 2.914 -24.035 1.00 61.66 93 VAL A C 1
ATOM 788 O O . VAL A 1 93 ? 28.603 3.041 -23.640 1.00 61.66 93 VAL A O 1
ATOM 791 N N . ASP A 1 94 ? 26.639 3.959 -24.241 1.00 64.00 94 ASP A N 1
ATOM 792 C CA . ASP A 1 94 ? 27.069 5.371 -24.228 1.00 64.00 94 ASP A CA 1
ATOM 793 C C . ASP A 1 94 ? 26.490 6.181 -23.048 1.00 64.00 94 ASP A C 1
ATOM 795 O O . ASP A 1 94 ? 26.373 7.404 -23.100 1.00 64.00 94 ASP A O 1
ATOM 799 N N . GLY A 1 95 ? 26.111 5.500 -21.962 1.00 57.34 95 GLY A N 1
ATOM 800 C CA . GLY A 1 95 ? 25.414 6.121 -20.833 1.00 57.34 95 GLY A CA 1
ATOM 801 C C . GLY A 1 95 ? 23.910 6.280 -21.081 1.00 57.34 95 GLY A C 1
ATOM 802 O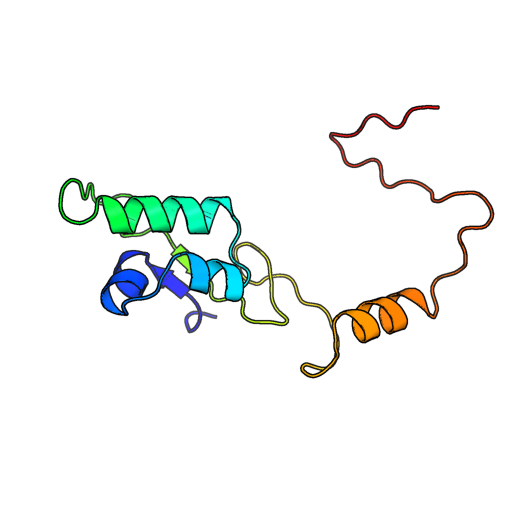 O . GLY A 1 95 ? 23.428 6.358 -22.212 1.00 57.34 95 GLY A O 1
ATOM 803 N N . ALA A 1 96 ? 23.122 6.213 -20.005 1.00 57.97 96 ALA A N 1
ATOM 804 C CA . ALA A 1 96 ? 21.676 6.345 -20.121 1.00 57.97 96 ALA A CA 1
ATOM 805 C C . ALA A 1 96 ? 21.401 7.815 -20.421 1.00 57.97 96 ALA A C 1
ATOM 807 O O . ALA A 1 96 ? 21.998 8.672 -19.766 1.00 57.97 96 ALA A O 1
ATOM 808 N N . MET A 1 97 ? 20.456 8.131 -21.313 1.00 56.97 97 MET A N 1
ATOM 809 C CA . MET A 1 97 ? 19.756 9.406 -21.162 1.00 56.97 97 MET A CA 1
ATOM 810 C C . MET A 1 97 ? 19.052 9.329 -19.810 1.00 56.97 97 MET A C 1
ATOM 812 O O . MET A 1 97 ? 17.984 8.732 -19.683 1.00 56.97 97 MET A O 1
ATOM 816 N N . VAL A 1 98 ? 19.726 9.823 -18.773 1.00 57.03 98 VAL A N 1
ATOM 817 C CA . VAL A 1 98 ? 19.199 9.877 -17.419 1.00 57.03 98 VAL A CA 1
ATOM 818 C C . VAL A 1 98 ? 17.884 10.624 -17.514 1.00 57.03 98 VAL A C 1
ATOM 820 O O . VAL A 1 98 ? 17.841 11.785 -17.919 1.00 57.03 98 VAL A O 1
ATOM 823 N N . THR A 1 99 ? 16.791 9.951 -17.161 1.00 51.69 99 THR A N 1
ATOM 824 C CA . THR A 1 99 ? 15.575 10.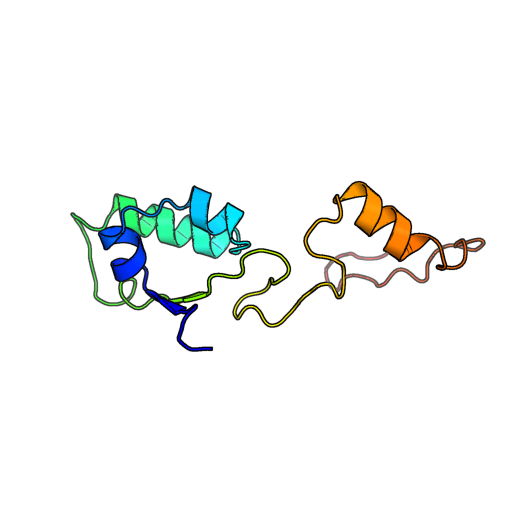657 -16.790 1.00 51.69 99 THR A CA 1
ATOM 825 C C . THR A 1 99 ? 15.970 11.486 -15.578 1.00 51.69 99 THR A C 1
ATOM 827 O O . THR A 1 99 ? 16.105 10.930 -14.486 1.00 51.69 99 THR A O 1
ATOM 830 N N . CYS A 1 100 ? 16.271 12.774 -15.766 1.00 52.72 100 CYS A N 1
ATOM 831 C CA . CYS A 1 100 ? 16.534 13.650 -14.636 1.00 52.72 100 CYS A CA 1
ATOM 832 C C . CYS A 1 100 ? 15.239 13.668 -13.826 1.00 52.72 100 CYS A C 1
ATOM 834 O O . CYS A 1 100 ? 14.226 14.238 -14.234 1.00 52.72 100 CYS A O 1
ATOM 836 N N . TYR A 1 101 ? 15.250 12.943 -12.709 1.00 55.31 101 TYR A N 1
ATOM 837 C CA . TYR A 1 101 ? 14.212 13.067 -11.709 1.00 55.31 101 TYR A CA 1
ATOM 838 C C . TYR A 1 101 ? 14.180 14.545 -11.342 1.00 55.31 101 TYR A C 1
ATOM 840 O O . TYR A 1 101 ? 15.235 15.128 -11.109 1.00 55.31 101 TYR A O 1
ATOM 848 N N . VAL A 1 102 ? 13.006 15.171 -11.337 1.00 59.41 102 VAL A N 1
ATOM 849 C CA . VAL A 1 102 ? 12.877 16.640 -11.259 1.00 59.41 102 VAL A CA 1
ATOM 850 C C . VAL A 1 102 ? 13.590 17.271 -10.049 1.00 59.41 102 VAL A C 1
ATOM 852 O O . VAL A 1 102 ? 13.865 18.467 -10.053 1.00 59.41 102 VAL A O 1
ATOM 855 N N . HIS A 1 103 ? 13.929 16.465 -9.038 1.00 56.38 103 HIS A N 1
ATOM 856 C CA . HIS A 1 103 ? 14.650 16.867 -7.828 1.00 56.38 103 HIS A CA 1
ATOM 857 C C . HIS A 1 103 ? 16.138 16.475 -7.782 1.00 56.38 103 HIS A C 1
ATOM 859 O O . HIS A 1 103 ? 16.805 16.771 -6.796 1.00 56.38 103 HIS A O 1
ATOM 865 N N . LEU A 1 104 ? 16.681 15.828 -8.813 1.00 54.56 104 LEU A N 1
ATOM 866 C CA . LEU A 1 104 ? 18.100 15.495 -8.912 1.00 54.56 104 LEU A CA 1
ATOM 867 C C . LEU A 1 104 ? 18.725 16.323 -10.035 1.00 54.56 104 LEU A C 1
ATOM 869 O O . LEU A 1 104 ? 18.479 16.081 -11.216 1.00 54.56 104 LEU A O 1
ATOM 873 N N . GLN A 1 105 ? 19.540 17.314 -9.661 1.00 54.06 105 GLN A N 1
ATOM 874 C CA . GLN A 1 105 ? 20.392 18.008 -10.621 1.00 54.06 105 GLN A CA 1
ATOM 875 C C . GLN A 1 105 ? 21.421 17.018 -11.167 1.00 54.06 105 GLN A C 1
ATOM 877 O O . GLN A 1 105 ? 22.295 16.537 -10.448 1.00 54.06 105 GLN A O 1
ATOM 882 N N . CYS A 1 106 ? 21.286 16.711 -12.451 1.00 55.97 106 CYS A N 1
ATOM 883 C CA . CYS A 1 106 ? 22.244 15.917 -13.195 1.00 55.97 106 CYS A CA 1
ATOM 884 C C . CYS A 1 106 ? 23.540 16.741 -13.331 1.00 55.97 106 CYS A C 1
ATOM 886 O O . CYS A 1 106 ? 23.550 17.774 -13.999 1.00 55.97 106 CYS A O 1
ATOM 888 N N . GLY A 1 107 ? 24.606 16.327 -12.641 1.00 53.12 107 GLY A N 1
ATOM 889 C CA . GLY A 1 107 ? 25.935 16.919 -12.799 1.00 53.12 107 GLY A CA 1
ATOM 890 C C . GLY A 1 107 ? 26.540 16.524 -14.146 1.00 53.12 107 GLY A C 1
ATOM 891 O O . GLY A 1 107 ? 26.447 15.359 -14.532 1.00 53.12 107 GLY A O 1
ATOM 892 N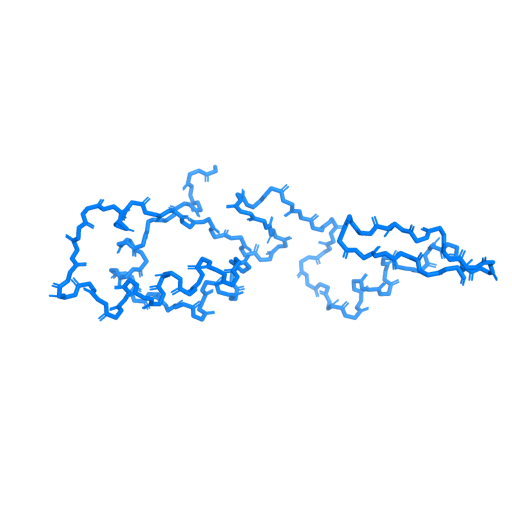 N . THR A 1 108 ? 27.104 17.503 -14.854 1.00 41.53 108 THR A N 1
ATOM 893 C CA . THR A 1 108 ? 27.856 17.333 -16.110 1.00 41.53 108 THR A CA 1
ATOM 894 C C . THR A 1 108 ? 29.270 16.844 -15.863 1.00 41.53 108 THR A C 1
ATOM 896 O O . THR A 1 108 ? 29.894 17.399 -14.928 1.00 41.53 108 THR A O 1
#